Protein AF-D5D8I5-F1 (afdb_monomer_lite)

pLDDT: mean 83.86, std 12.15, range [47.5, 94.81]

Structure (mmCIF, N/CA/C/O backbone):
data_AF-D5D8I5-F1
#
_entry.id   AF-D5D8I5-F1
#
loop_
_atom_site.group_PDB
_atom_site.id
_atom_site.type_symbol
_atom_site.label_atom_id
_atom_site.label_alt_id
_atom_site.label_comp_id
_atom_site.label_asym_id
_atom_site.label_entity_id
_atom_site.label_seq_id
_atom_site.pdbx_PDB_ins_code
_atom_site.Cartn_x
_atom_site.Cartn_y
_atom_site.Cartn_z
_atom_site.occupancy
_atom_site.B_iso_or_equiv
_atom_site.auth_seq_id
_atom_site.auth_comp_id
_atom_site.auth_asym_id
_atom_site.auth_atom_id
_atom_site.pdbx_PDB_model_num
ATOM 1 N N . MET A 1 1 ? -12.447 -3.249 33.454 1.00 47.50 1 MET A N 1
ATOM 2 C CA . MET A 1 1 ? -11.182 -3.348 32.689 1.00 47.50 1 MET A CA 1
ATOM 3 C C . MET A 1 1 ? -11.238 -2.381 31.513 1.00 47.50 1 MET A C 1
ATOM 5 O O . MET A 1 1 ? -12.153 -2.493 30.704 1.00 47.50 1 MET A O 1
ATOM 9 N N . LYS A 1 2 ? -10.325 -1.403 31.427 1.00 51.47 2 LYS A N 1
ATOM 10 C CA . LYS A 1 2 ? -10.191 -0.563 30.224 1.00 51.47 2 LYS A CA 1
ATOM 11 C C . LYS A 1 2 ? -9.742 -1.483 29.083 1.00 51.47 2 LYS A C 1
ATOM 13 O O . LYS A 1 2 ? -8.674 -2.071 29.182 1.00 51.47 2 LYS A O 1
ATOM 18 N N . LYS A 1 3 ? -10.562 -1.656 28.040 1.00 59.44 3 LYS A N 1
ATOM 19 C CA . LYS A 1 3 ? -10.131 -2.338 26.811 1.00 59.44 3 LYS A CA 1
ATOM 20 C C . LYS A 1 3 ? -9.037 -1.476 26.184 1.00 59.44 3 LYS A C 1
ATOM 22 O O . LYS A 1 3 ? -9.352 -0.443 25.593 1.00 59.44 3 LYS A O 1
ATOM 27 N N . GLU A 1 4 ? -7.774 -1.857 26.339 1.00 59.22 4 GLU A N 1
ATOM 28 C CA . GLU A 1 4 ? -6.705 -1.298 25.516 1.00 59.22 4 GLU A CA 1
ATOM 29 C C . GLU A 1 4 ? -7.071 -1.563 24.054 1.00 59.22 4 GLU A C 1
ATOM 31 O O . GLU A 1 4 ? -7.184 -2.706 23.609 1.00 59.22 4 GLU A O 1
ATOM 36 N N . LYS A 1 5 ? -7.372 -0.498 23.306 1.00 68.06 5 LYS A N 1
ATOM 37 C CA . LYS A 1 5 ? -7.632 -0.603 21.871 1.00 68.06 5 LYS A CA 1
ATOM 38 C C . LYS A 1 5 ? -6.290 -0.813 21.180 1.00 68.06 5 LYS A C 1
ATOM 40 O O . LYS A 1 5 ? -5.638 0.157 20.797 1.00 68.06 5 LYS A O 1
ATOM 45 N N . TYR A 1 6 ? -5.879 -2.068 21.022 1.00 70.81 6 TYR A N 1
ATOM 46 C CA . TYR A 1 6 ? -4.763 -2.406 20.145 1.00 70.81 6 TYR A CA 1
ATOM 47 C C . TYR A 1 6 ? -5.071 -1.884 18.737 1.00 70.81 6 TYR A C 1
ATOM 49 O O . TYR A 1 6 ? -6.103 -2.212 18.147 1.00 70.81 6 TYR A O 1
ATOM 57 N N . LYS A 1 7 ? -4.202 -1.015 18.215 1.00 77.38 7 LYS A N 1
ATOM 58 C CA . LYS A 1 7 ? -4.325 -0.487 16.853 1.00 77.38 7 LYS A CA 1
ATOM 59 C C . LYS A 1 7 ? -3.661 -1.462 15.888 1.00 77.38 7 LYS A C 1
ATOM 61 O O . LYS A 1 7 ? -2.516 -1.856 16.093 1.00 77.38 7 LYS A O 1
ATOM 66 N N . ARG A 1 8 ? -4.374 -1.847 14.829 1.00 87.94 8 ARG A N 1
ATOM 67 C CA . ARG A 1 8 ? -3.849 -2.745 13.796 1.00 87.94 8 ARG A CA 1
ATOM 68 C C . ARG A 1 8 ? -2.973 -1.955 12.825 1.00 87.94 8 ARG A C 1
ATOM 70 O O . ARG A 1 8 ? -3.470 -1.079 12.115 1.00 87.94 8 ARG A O 1
ATOM 77 N N . MET A 1 9 ? -1.691 -2.289 12.766 1.00 93.25 9 MET A N 1
ATOM 78 C CA . MET A 1 9 ? -0.736 -1.703 11.821 1.00 93.25 9 MET A CA 1
ATOM 79 C C . MET A 1 9 ? -0.545 -2.628 10.613 1.00 93.25 9 MET A C 1
ATOM 81 O O . MET A 1 9 ? -0.705 -3.841 10.725 1.00 93.25 9 MET A O 1
ATOM 85 N N . THR A 1 10 ? -0.192 -2.054 9.467 1.00 94.12 10 THR A N 1
ATOM 86 C CA . THR A 1 10 ? 0.087 -2.762 8.213 1.00 94.12 10 THR A CA 1
ATOM 87 C C . THR A 1 10 ? 1.449 -2.331 7.675 1.00 94.12 10 THR A C 1
ATOM 89 O O . THR A 1 10 ? 1.735 -1.137 7.591 1.00 94.12 10 THR A O 1
ATOM 92 N N . LYS A 1 11 ? 2.298 -3.298 7.310 1.00 94.81 11 LYS A N 1
ATOM 93 C CA . LYS A 1 11 ? 3.576 -3.058 6.627 1.00 94.81 11 LYS A CA 1
ATOM 94 C C . LYS A 1 11 ? 3.340 -3.094 5.117 1.00 94.81 11 LYS A C 1
ATOM 96 O O . LYS A 1 11 ? 2.848 -4.090 4.601 1.00 94.81 11 LYS A O 1
ATOM 101 N N . ILE A 1 12 ? 3.694 -2.021 4.423 1.00 93.12 12 ILE A N 1
ATOM 102 C CA . ILE A 1 12 ? 3.620 -1.903 2.966 1.00 93.12 12 ILE A CA 1
ATOM 103 C C . ILE A 1 12 ? 5.038 -2.001 2.413 1.00 93.12 12 ILE A C 1
ATOM 105 O O . ILE A 1 12 ? 5.929 -1.290 2.880 1.00 93.12 12 ILE A O 1
ATOM 109 N N . ILE A 1 13 ? 5.228 -2.866 1.421 1.00 93.75 13 ILE A N 1
ATOM 110 C CA . ILE A 1 13 ? 6.473 -3.028 0.667 1.00 93.75 13 ILE A CA 1
ATOM 111 C C . ILE A 1 13 ? 6.162 -2.627 -0.771 1.00 93.75 13 ILE A C 1
ATOM 113 O O . ILE A 1 13 ? 5.248 -3.182 -1.375 1.00 93.75 13 ILE A O 1
ATOM 117 N N . PHE A 1 14 ? 6.885 -1.649 -1.306 1.00 90.75 14 PHE A N 1
ATOM 118 C CA . PHE A 1 14 ? 6.649 -1.141 -2.653 1.00 90.75 14 PHE A CA 1
ATOM 119 C C . PHE A 1 14 ? 7.951 -0.975 -3.425 1.00 90.75 14 PHE A C 1
ATOM 121 O O . PHE A 1 14 ? 9.022 -0.737 -2.860 1.00 90.75 14 PHE A O 1
ATOM 128 N N . LEU A 1 15 ? 7.833 -1.129 -4.739 1.00 92.56 15 LEU A N 1
ATOM 129 C CA . LEU A 1 15 ? 8.927 -1.013 -5.684 1.00 92.56 15 LEU A CA 1
ATOM 130 C C . LEU A 1 15 ? 9.006 0.432 -6.187 1.00 92.56 15 LEU A C 1
ATOM 132 O O . LEU A 1 15 ? 7.989 1.017 -6.551 1.00 92.56 15 LEU A O 1
ATOM 136 N N . PHE A 1 16 ? 10.204 1.007 -6.246 1.00 89.56 16 PHE A N 1
ATOM 137 C CA . PHE A 1 16 ? 10.424 2.310 -6.869 1.00 89.56 16 PHE A CA 1
ATOM 138 C C . PHE A 1 16 ? 11.607 2.253 -7.836 1.00 89.56 16 PHE A C 1
ATOM 140 O O . PHE A 1 16 ? 12.594 1.551 -7.599 1.00 89.56 16 PHE A O 1
ATOM 147 N N . LYS A 1 17 ? 11.505 2.993 -8.943 1.00 89.44 17 LYS A N 1
ATOM 148 C CA . LYS A 1 17 ? 12.589 3.133 -9.919 1.00 89.44 17 LYS A CA 1
ATOM 149 C C . LYS A 1 17 ? 13.584 4.174 -9.410 1.00 89.44 17 LYS A C 1
ATOM 151 O O . LYS A 1 17 ? 13.184 5.277 -9.036 1.00 89.44 17 LYS A O 1
ATOM 156 N N . LYS A 1 18 ? 14.880 3.852 -9.392 1.00 86.44 18 LYS A N 1
ATOM 157 C CA . LYS A 1 18 ? 15.902 4.866 -9.099 1.00 86.44 18 LYS A CA 1
ATOM 158 C C . LYS A 1 18 ? 16.015 5.824 -10.285 1.00 86.44 18 LYS A C 1
ATOM 160 O O . LYS A 1 18 ? 16.156 5.392 -11.419 1.00 86.44 18 LYS A O 1
ATOM 165 N N . HIS A 1 19 ? 15.998 7.127 -10.012 1.00 78.00 19 HIS A N 1
ATOM 166 C CA . HIS A 1 19 ? 15.967 8.174 -11.041 1.00 78.00 19 HIS A CA 1
ATOM 167 C C . HIS A 1 19 ? 17.125 8.076 -12.059 1.00 78.00 19 HIS A C 1
ATOM 169 O O . HIS A 1 19 ? 16.941 8.379 -13.231 1.00 78.00 19 HIS A O 1
ATOM 175 N N . ASN A 1 20 ? 18.288 7.571 -11.626 1.00 74.25 20 ASN A N 1
ATOM 176 C CA . ASN A 1 20 ? 19.506 7.478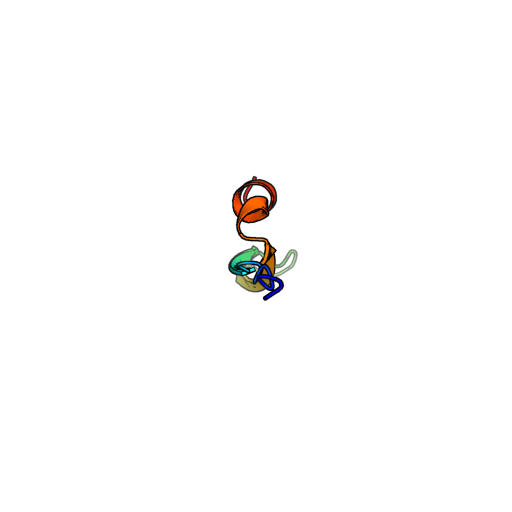 -12.441 1.00 74.25 20 ASN A CA 1
ATOM 177 C C . 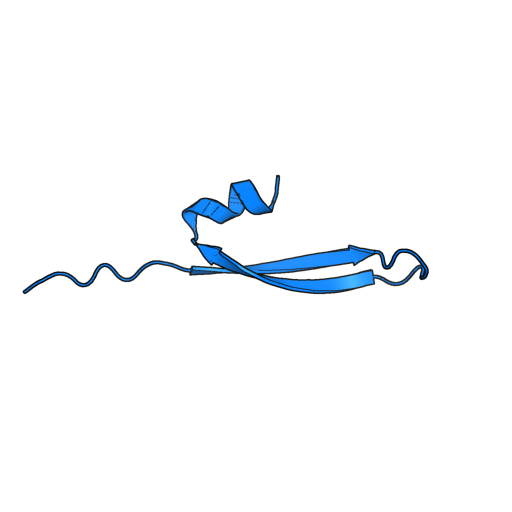ASN A 1 20 ? 19.936 6.033 -12.745 1.00 74.25 20 ASN A C 1
ATOM 179 O O . ASN A 1 20 ? 21.068 5.812 -13.163 1.00 74.25 20 ASN A O 1
ATOM 183 N N . ASN A 1 21 ? 19.085 5.034 -12.490 1.00 68.81 21 ASN A N 1
ATOM 184 C CA . ASN A 1 21 ? 19.429 3.639 -12.759 1.00 68.81 21 ASN A CA 1
ATOM 185 C C . ASN A 1 21 ? 18.203 2.883 -13.288 1.00 68.81 21 ASN A C 1
ATOM 187 O O . ASN A 1 21 ? 17.107 3.043 -12.758 1.00 68.81 21 ASN A O 1
ATOM 191 N N . PHE A 1 22 ? 18.368 2.002 -14.280 1.00 76.62 22 PHE A N 1
ATOM 192 C CA . PHE A 1 22 ? 17.278 1.123 -14.749 1.00 76.62 22 PHE A CA 1
ATOM 193 C C . PHE A 1 22 ? 16.842 0.086 -13.697 1.00 76.62 22 PHE A C 1
ATOM 195 O O . PHE A 1 22 ? 15.892 -0.664 -13.913 1.00 76.62 22 PHE A O 1
ATOM 202 N N . ASN A 1 23 ? 17.502 0.080 -12.538 1.00 85.25 23 ASN A N 1
ATOM 203 C CA . ASN A 1 23 ? 17.220 -0.814 -11.433 1.00 85.25 23 ASN A CA 1
ATOM 204 C C . ASN A 1 23 ? 16.083 -0.303 -10.549 1.00 85.25 23 ASN A C 1
ATOM 206 O O . ASN A 1 23 ? 15.981 0.881 -10.203 1.00 85.25 23 ASN A O 1
ATOM 210 N N . TYR A 1 24 ? 15.280 -1.260 -10.108 1.00 89.75 24 TYR A N 1
ATOM 211 C CA . TYR A 1 24 ? 14.266 -1.061 -9.094 1.00 89.75 24 TYR A CA 1
ATOM 212 C C . TYR A 1 24 ? 14.835 -1.305 -7.697 1.00 89.75 24 TYR A C 1
ATOM 214 O O . TYR A 1 24 ? 15.816 -2.023 -7.506 1.00 89.75 24 TY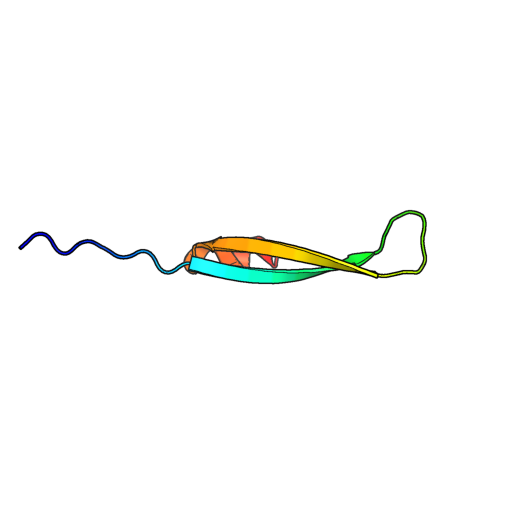R A O 1
ATOM 222 N N . SER A 1 25 ? 14.239 -0.672 -6.697 1.00 91.19 25 SER A N 1
ATOM 223 C CA . SER A 1 25 ? 14.565 -0.890 -5.290 1.00 91.19 25 SER A CA 1
ATOM 224 C C . SER A 1 25 ? 13.281 -1.025 -4.484 1.00 91.19 25 SER A C 1
ATOM 226 O O . SER A 1 25 ? 12.259 -0.431 -4.828 1.00 91.19 25 SER A O 1
ATOM 228 N N . PHE A 1 26 ? 13.335 -1.811 -3.412 1.00 92.94 26 PHE A N 1
ATOM 229 C CA . PHE A 1 26 ? 12.231 -1.922 -2.468 1.00 92.94 26 PHE A CA 1
ATOM 230 C C . PHE A 1 26 ? 12.324 -0.834 -1.404 1.00 92.94 26 PHE A C 1
ATOM 232 O O . PHE A 1 26 ? 13.411 -0.478 -0.943 1.00 92.94 26 PHE A O 1
ATOM 239 N N . LYS A 1 27 ? 11.168 -0.318 -0.999 1.00 92.06 27 LYS A N 1
ATOM 240 C CA . LYS A 1 27 ? 11.011 0.545 0.166 1.00 92.06 27 LYS A CA 1
ATOM 241 C C . LYS A 1 27 ? 9.858 0.026 1.008 1.00 92.06 27 LYS A C 1
ATOM 243 O O . LYS A 1 27 ? 8.863 -0.469 0.483 1.00 92.06 27 LYS A O 1
ATOM 248 N N . GLU A 1 28 ? 10.008 0.139 2.320 1.00 94.31 28 GLU A N 1
ATOM 249 C CA . GLU A 1 28 ? 9.029 -0.354 3.281 1.00 94.31 28 GLU A CA 1
ATOM 250 C C . GLU A 1 28 ? 8.491 0.795 4.136 1.00 94.31 28 GLU A C 1
ATOM 252 O O . GLU A 1 28 ? 9.217 1.739 4.462 1.00 94.31 28 GLU A O 1
ATOM 257 N N . LYS A 1 29 ? 7.211 0.725 4.511 1.00 93.69 29 LYS A N 1
ATOM 258 C CA . LYS A 1 29 ? 6.582 1.671 5.440 1.00 93.69 29 LYS A CA 1
ATOM 259 C C . LYS A 1 29 ? 5.536 0.965 6.292 1.00 93.69 29 LYS A C 1
ATOM 261 O O . LYS A 1 29 ? 4.778 0.147 5.786 1.00 93.69 29 LYS A O 1
ATOM 266 N N . ILE A 1 30 ? 5.469 1.301 7.576 1.00 94.38 30 ILE A N 1
ATOM 267 C CA . ILE A 1 30 ? 4.409 0.828 8.472 1.00 94.38 30 ILE A CA 1
ATOM 268 C C . ILE A 1 30 ? 3.360 1.936 8.586 1.00 94.38 30 ILE A C 1
ATOM 270 O O . ILE A 1 30 ? 3.694 3.081 8.886 1.00 94.38 30 ILE A O 1
ATOM 274 N N . VAL A 1 31 ? 2.099 1.602 8.330 1.00 93.06 31 VAL A N 1
ATOM 275 C CA . VAL A 1 31 ? 0.958 2.525 8.392 1.00 93.06 31 VAL A CA 1
ATOM 276 C C . VAL A 1 31 ? -0.170 1.928 9.227 1.00 93.06 31 VAL A C 1
ATOM 278 O O . VAL A 1 31 ? -0.196 0.727 9.494 1.00 93.06 31 VAL A O 1
ATOM 281 N N . ASN A 1 32 ? -1.118 2.758 9.654 1.00 92.12 32 ASN A N 1
ATOM 282 C CA . ASN A 1 32 ? -2.367 2.252 10.211 1.00 92.12 32 ASN A CA 1
ATOM 283 C C . ASN A 1 32 ? -3.143 1.512 9.109 1.00 92.12 32 ASN A C 1
ATOM 285 O O . ASN A 1 32 ? -3.153 1.950 7.961 1.00 92.12 32 ASN A O 1
ATOM 289 N N . SER A 1 33 ? -3.806 0.407 9.450 1.00 89.31 33 SER A N 1
ATOM 290 C CA . SER A 1 33 ? -4.526 -0.421 8.467 1.00 89.31 33 SER A CA 1
ATOM 291 C C . SER A 1 33 ? -5.608 0.357 7.712 1.00 89.31 33 SER A C 1
ATOM 293 O O . SER A 1 33 ? -5.854 0.084 6.542 1.00 89.31 33 SER A O 1
ATOM 295 N N . ASN A 1 34 ? -6.207 1.366 8.349 1.00 90.19 34 ASN A N 1
ATOM 296 C CA . ASN A 1 34 ? -7.223 2.214 7.719 1.00 90.19 34 ASN A CA 1
ATOM 297 C C . ASN A 1 34 ? -6.637 3.191 6.682 1.00 90.19 34 ASN A C 1
ATOM 299 O O . ASN A 1 34 ? -7.364 3.664 5.816 1.00 90.19 34 ASN A O 1
ATOM 303 N N . ASP A 1 35 ? -5.334 3.476 6.753 1.00 90.44 35 ASP A N 1
ATOM 304 C CA . ASP A 1 35 ? -4.655 4.455 5.897 1.00 90.44 35 ASP A CA 1
ATOM 305 C C . ASP A 1 35 ? -3.943 3.802 4.698 1.00 90.44 35 ASP A C 1
ATOM 307 O O . ASP A 1 35 ? -3.308 4.494 3.902 1.00 90.44 35 ASP A O 1
ATOM 311 N N . VAL A 1 36 ? -4.044 2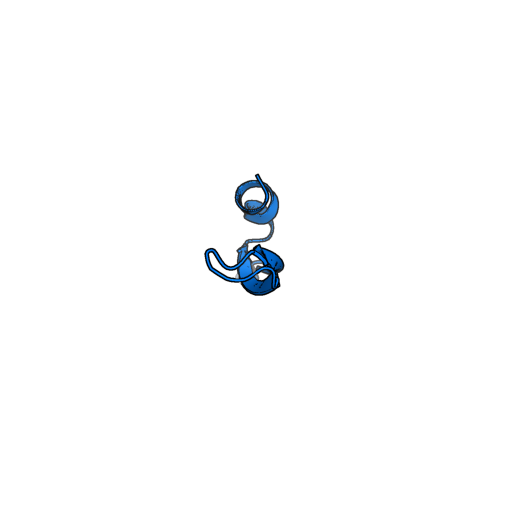.475 4.542 1.00 88.94 36 VAL A N 1
ATOM 312 C CA . VAL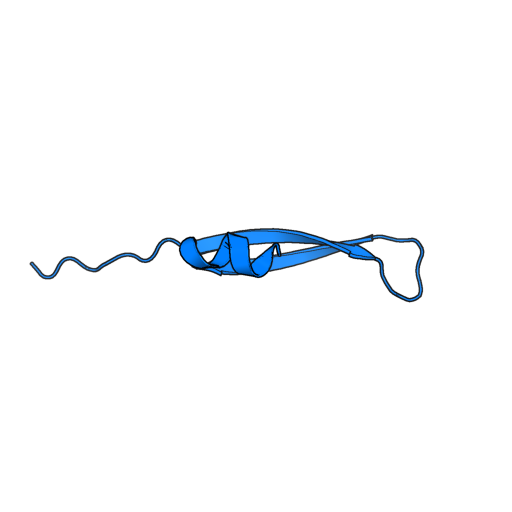 A 1 36 ? -3.374 1.721 3.466 1.00 88.94 36 VAL A CA 1
ATOM 313 C C . VAL A 1 36 ? -3.814 2.212 2.086 1.00 88.94 36 VAL A C 1
ATOM 315 O O . VAL A 1 36 ? -2.964 2.529 1.259 1.00 88.94 36 VAL A O 1
ATOM 318 N N . ASN A 1 37 ? -5.121 2.364 1.851 1.00 87.75 37 ASN A N 1
ATOM 319 C CA . ASN A 1 37 ? -5.640 2.810 0.551 1.00 87.75 37 ASN A CA 1
ATOM 320 C C . ASN A 1 37 ? -5.169 4.227 0.200 1.00 87.75 37 ASN A C 1
ATOM 322 O O . ASN A 1 37 ? -4.809 4.485 -0.943 1.00 87.75 37 ASN A O 1
ATOM 326 N N . LYS A 1 38 ? -5.086 5.121 1.195 1.00 88.81 38 LYS A N 1
ATOM 327 C CA . LYS A 1 38 ? -4.549 6.479 1.024 1.00 88.81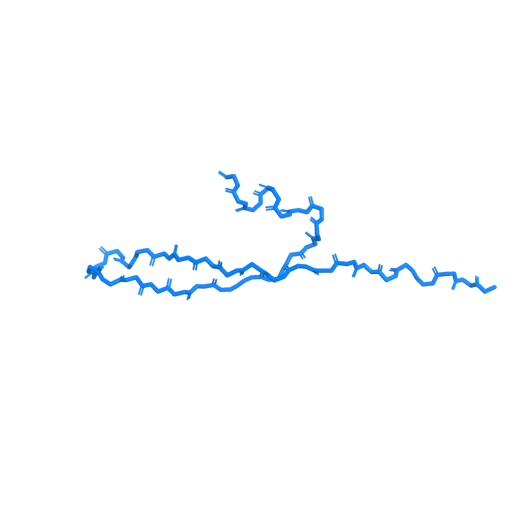 38 LYS A CA 1
ATOM 328 C C . LYS A 1 38 ? -3.058 6.478 0.674 1.00 88.81 38 LYS A C 1
ATOM 330 O O . LYS A 1 38 ? -2.593 7.411 0.037 1.00 88.81 38 LYS A O 1
ATOM 335 N N . PHE A 1 39 ? -2.305 5.470 1.117 1.00 84.56 39 PHE A N 1
ATOM 336 C CA . PHE A 1 39 ? -0.887 5.331 0.782 1.00 84.56 39 PHE A CA 1
ATOM 337 C C . PHE A 1 39 ? -0.660 4.749 -0.621 1.00 84.56 39 PHE A C 1
ATOM 339 O O . PHE A 1 39 ? 0.366 5.035 -1.228 1.00 84.56 39 PHE A O 1
ATOM 346 N N . LEU A 1 40 ? -1.578 3.906 -1.102 1.00 82.12 40 LEU A N 1
ATOM 347 C CA . LEU A 1 40 ? -1.480 3.242 -2.406 1.00 82.12 40 LEU A CA 1
ATOM 348 C C . LEU A 1 40 ? -2.088 4.048 -3.568 1.00 82.12 40 LEU A C 1
ATOM 350 O O . LEU A 1 40 ? -1.863 3.670 -4.715 1.00 82.12 40 LEU A O 1
ATOM 354 N N . SER A 1 41 ? -2.869 5.094 -3.271 1.00 80.12 41 SER A N 1
ATOM 355 C CA . SER A 1 41 ? -3.446 6.026 -4.259 1.00 80.12 41 SER A CA 1
ATOM 356 C C . SER A 1 41 ? -2.428 7.078 -4.684 1.00 80.12 41 SER A C 1
ATOM 358 O O . SER A 1 41 ? -2.408 7.409 -5.887 1.00 80.12 41 SER A O 1
#

Sequence (41 aa):
MKKEKYKRMTKIIFLFKKHNNFNYSFKEKIVNSNDVNKFLS

Radius of gyration: 15.44 Å; chains: 1; bounding box: 31×12×47 Å

Foldseek 3Di:
DPPPPDFDKDKDWDWDQDPPDNDIDIDIDIGGPVCVVVVVD

Secondary structure (DSSP, 8-state):
-----PPPEEEEEEEEE-TTSS-EEEEEEEEEGGGHHHHH-

Organism: Karelsulcia muelleri (strain DMIN) (NCBI:txid641892)